Protein AF-A0A3Q2VEE0-F1 (afdb_monomer_lite)

InterPro domains:
  IPR036397 Ribonuclease H superfamily [G3DSA:3.30.420.10] (1-76)

Foldseek 3Di:
DDPDDDDPPDPPDDPPDPDPDPDDWDWDWDADPVGTADIHTDDPPDDPVNVVVVCVVQVNPDPPPDPDPSCRPPPDPPDD

pLDDT: mean 71.94, std 15.81, range [42.69, 90.94]

Organism: Haplochromis burtoni (NCBI:txid8153)

Structure (mmCIF, N/CA/C/O backbone):
data_AF-A0A3Q2VEE0-F1
#
_entry.id   AF-A0A3Q2VEE0-F1
#
loop_
_atom_site.group_PDB
_atom_site.id
_atom_site.type_symbol
_atom_site.label_atom_id
_atom_site.label_alt_id
_atom_site.label_comp_id
_atom_site.label_asym_id
_atom_site.label_entity_id
_atom_site.label_seq_id
_atom_site.pdbx_PDB_ins_code
_atom_site.Cartn_x
_atom_site.Cartn_y
_atom_site.Cartn_z
_atom_site.occupancy
_atom_site.B_iso_or_equiv
_atom_site.auth_seq_id
_atom_site.auth_comp_id
_atom_site.auth_asym_id
_atom_site.auth_atom_id
_atom_site.pdbx_PDB_model_num
ATOM 1 N N . GLN A 1 1 ? 40.479 -11.604 -8.222 1.00 46.38 1 GLN A N 1
ATOM 2 C CA . GLN A 1 1 ? 39.837 -12.765 -8.868 1.00 46.38 1 GLN A CA 1
ATOM 3 C C . GLN A 1 1 ? 38.894 -13.363 -7.836 1.00 46.38 1 GLN A C 1
ATOM 5 O O . GLN A 1 1 ? 39.366 -13.892 -6.841 1.00 46.38 1 GLN A O 1
ATOM 10 N N . SER A 1 2 ? 37.590 -13.120 -7.974 1.00 44.62 2 SER A N 1
ATOM 11 C CA . SER A 1 2 ? 36.600 -13.434 -6.936 1.00 44.62 2 SER A CA 1
ATOM 12 C C . SER A 1 2 ? 35.890 -14.733 -7.296 1.00 44.62 2 SER A C 1
ATOM 14 O O . SER A 1 2 ? 35.192 -14.793 -8.305 1.00 44.62 2 SER A O 1
ATOM 16 N N . HIS A 1 3 ? 36.094 -15.774 -6.492 1.00 58.03 3 HIS A N 1
ATOM 17 C CA . HIS A 1 3 ? 35.383 -17.044 -6.605 1.00 58.03 3 HIS A CA 1
ATOM 18 C C . HIS A 1 3 ? 33.949 -16.865 -6.090 1.00 58.03 3 HIS A C 1
ATOM 20 O O . HIS A 1 3 ? 33.655 -17.145 -4.931 1.00 58.03 3 HIS A O 1
ATOM 26 N N . TYR A 1 4 ? 33.066 -16.336 -6.936 1.00 66.56 4 TYR A N 1
ATOM 27 C CA . TYR A 1 4 ? 31.628 -16.403 -6.696 1.00 66.56 4 TYR A CA 1
ATOM 28 C C . TYR A 1 4 ? 31.143 -17.821 -7.030 1.00 66.56 4 TYR A C 1
ATOM 30 O O . TYR A 1 4 ? 31.556 -18.403 -8.035 1.00 66.56 4 TYR A O 1
ATOM 38 N N . TRP A 1 5 ? 30.324 -18.393 -6.150 1.00 63.34 5 TRP A N 1
ATOM 39 C CA . TRP A 1 5 ? 29.821 -19.763 -6.228 1.00 63.34 5 TRP A CA 1
ATOM 40 C C . TRP A 1 5 ? 28.876 -19.931 -7.421 1.00 63.34 5 TRP A C 1
ATOM 42 O O . TRP A 1 5 ? 27.666 -19.787 -7.290 1.00 63.34 5 TRP A O 1
ATOM 52 N N . HIS A 1 6 ? 29.420 -20.240 -8.594 1.00 61.72 6 HIS A N 1
ATOM 53 C CA . HIS A 1 6 ? 28.615 -20.775 -9.685 1.00 61.72 6 HIS A CA 1
ATOM 54 C C . HIS A 1 6 ? 28.537 -22.295 -9.541 1.00 61.72 6 HIS A C 1
ATOM 56 O O . HIS A 1 6 ? 29.540 -22.996 -9.695 1.00 61.72 6 HIS A O 1
ATOM 62 N N . ASP A 1 7 ? 27.338 -22.796 -9.239 1.00 68.56 7 ASP A N 1
ATOM 63 C CA . ASP A 1 7 ? 27.006 -24.201 -9.450 1.00 68.56 7 ASP A CA 1
ATOM 64 C C . ASP A 1 7 ? 27.108 -24.505 -10.954 1.00 68.56 7 ASP A C 1
ATOM 66 O O . ASP A 1 7 ? 26.538 -23.803 -11.792 1.00 68.56 7 ASP A O 1
ATOM 70 N N . LYS A 1 8 ? 27.892 -25.527 -11.302 1.00 66.69 8 LYS A N 1
ATOM 71 C CA . LYS A 1 8 ? 28.209 -25.901 -12.688 1.00 66.69 8 LYS A CA 1
ATOM 72 C C . LYS A 1 8 ? 27.121 -26.762 -13.341 1.00 66.69 8 LYS A C 1
ATOM 74 O O . LYS A 1 8 ? 27.275 -27.111 -14.507 1.00 66.69 8 LYS A O 1
ATOM 79 N N . GLN A 1 9 ? 26.059 -27.124 -12.613 1.00 68.06 9 GLN A N 1
ATOM 80 C CA . GLN 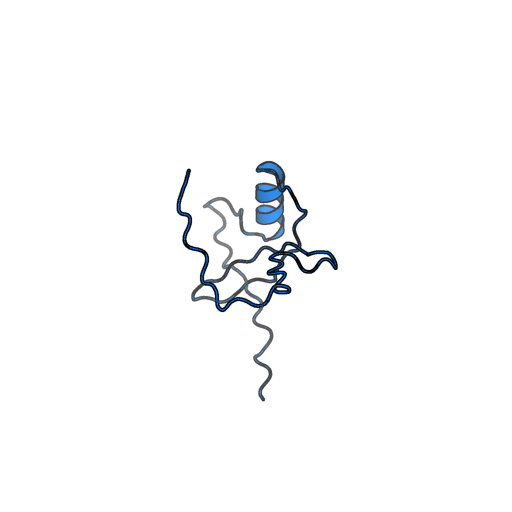A 1 9 ? 24.937 -27.922 -13.134 1.00 68.06 9 GLN A CA 1
ATOM 81 C C . GLN A 1 9 ? 23.761 -27.082 -13.661 1.00 68.06 9 GLN A C 1
ATOM 83 O O . GLN A 1 9 ? 22.776 -27.634 -14.143 1.00 68.06 9 GLN A O 1
ATOM 88 N N . ILE A 1 10 ? 23.851 -25.754 -13.593 1.00 66.88 10 ILE A N 1
ATOM 89 C CA . ILE A 1 10 ? 22.820 -24.835 -14.082 1.00 66.88 10 ILE A CA 1
ATOM 90 C C . ILE A 1 10 ? 22.906 -24.774 -15.622 1.00 66.88 10 ILE A C 1
ATOM 92 O O . ILE A 1 10 ? 23.947 -24.360 -16.139 1.00 66.88 10 ILE A O 1
ATOM 96 N N . PRO A 1 11 ? 21.864 -25.177 -16.381 1.00 70.38 11 PRO A N 1
ATOM 97 C CA . PRO A 1 11 ? 21.866 -25.043 -17.836 1.00 70.38 11 PRO A CA 1
ATOM 98 C C . PRO A 1 11 ? 22.068 -23.579 -18.280 1.00 70.38 11 PRO A C 1
ATOM 100 O O . PRO A 1 11 ? 21.593 -22.670 -17.596 1.00 70.38 11 PRO A O 1
ATOM 103 N N . PRO A 1 12 ? 22.728 -23.327 -19.433 1.00 70.06 12 PRO A N 1
ATOM 104 C CA . PRO A 1 12 ? 23.051 -21.975 -19.915 1.00 70.06 12 PRO A CA 1
ATOM 105 C C . PRO A 1 12 ? 21.833 -21.059 -20.117 1.00 70.06 12 PRO A C 1
ATOM 107 O O . PRO A 1 12 ? 21.981 -19.841 -20.148 1.00 70.06 12 PRO A O 1
ATOM 110 N N . GLU A 1 13 ? 20.636 -21.639 -20.227 1.00 66.06 13 GLU A N 1
ATOM 111 C CA . GLU A 1 13 ? 19.358 -20.942 -20.356 1.00 66.06 13 GLU A CA 1
ATOM 112 C C . GLU A 1 13 ? 18.481 -21.160 -19.116 1.00 66.06 13 GLU A C 1
ATOM 114 O O . GLU A 1 13 ? 17.48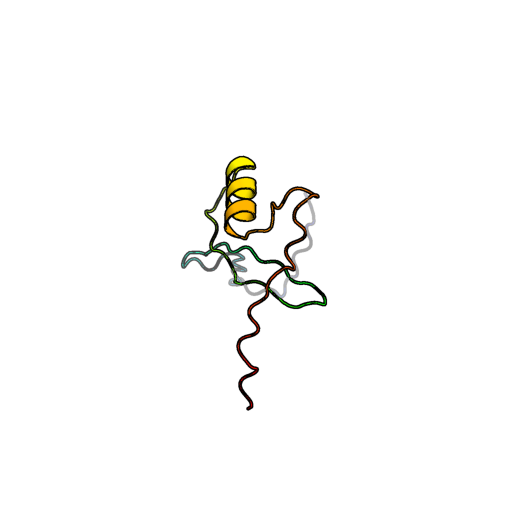5 -21.878 -19.140 1.00 66.06 13 GLU A O 1
ATOM 119 N N . MET A 1 14 ? 18.825 -20.513 -18.005 1.00 66.62 14 MET A N 1
ATOM 120 C CA . MET A 1 14 ? 17.837 -20.198 -16.972 1.00 66.62 14 MET A CA 1
ATOM 121 C C . MET A 1 14 ? 17.790 -18.691 -16.778 1.00 66.62 14 MET A C 1
ATOM 123 O O . MET A 1 14 ? 18.505 -18.113 -15.960 1.00 66.62 14 MET A O 1
ATOM 127 N N . PHE A 1 15 ? 16.912 -18.043 -17.537 1.00 64.81 15 PHE A N 1
ATOM 128 C CA . PHE A 1 15 ? 16.524 -16.669 -17.259 1.00 64.81 15 PHE A CA 1
ATOM 129 C C . PHE A 1 15 ? 15.539 -16.681 -16.088 1.00 64.81 15 PHE A C 1
ATOM 131 O O . PHE A 1 15 ? 14.334 -16.827 -16.267 1.00 64.81 15 PHE A O 1
ATOM 138 N N . SER A 1 16 ? 16.052 -16.547 -14.865 1.00 68.44 16 SER A N 1
ATOM 139 C CA . SER A 1 16 ? 15.205 -16.244 -13.710 1.00 68.44 16 SER A CA 1
ATOM 140 C C . SER A 1 16 ? 14.755 -14.786 -13.810 1.00 68.44 16 SER A C 1
ATOM 142 O O . SER A 1 16 ? 15.476 -13.876 -13.403 1.00 68.44 16 SER A O 1
ATOM 144 N N . THR A 1 17 ? 13.577 -14.536 -14.377 1.00 69.38 17 THR A N 1
ATOM 145 C CA . THR A 1 17 ? 12.995 -13.189 -14.435 1.00 69.38 17 THR A CA 1
ATOM 146 C C . THR A 1 17 ? 12.085 -12.956 -13.230 1.00 69.38 17 THR A C 1
ATOM 148 O O . THR A 1 17 ? 11.039 -13.590 -13.123 1.00 69.38 17 THR A O 1
ATOM 151 N N . CYS A 1 18 ? 12.431 -12.015 -12.344 1.00 74.50 18 CYS A N 1
ATOM 152 C CA . CYS A 1 18 ? 11.548 -11.604 -11.237 1.00 74.50 18 CYS A CA 1
ATOM 153 C C . CYS A 1 18 ? 10.335 -10.779 -11.706 1.00 74.50 18 CYS A C 1
ATOM 155 O O . CYS A 1 18 ? 9.363 -10.631 -10.971 1.00 74.50 18 CYS A O 1
ATOM 157 N N . HIS A 1 19 ? 10.384 -10.245 -12.929 1.00 79.50 19 HIS A N 1
ATOM 158 C CA . HIS A 1 19 ? 9.291 -9.516 -13.561 1.00 79.50 19 HIS A CA 1
ATOM 159 C C . HIS A 1 19 ? 9.033 -10.118 -14.942 1.00 79.50 19 HIS A C 1
ATOM 161 O O . HIS A 1 19 ? 9.880 -10.030 -15.827 1.00 79.50 19 HIS A O 1
ATOM 167 N N . SER A 1 20 ? 7.863 -10.731 -15.119 1.00 82.31 20 SER A N 1
ATOM 168 C CA . SER A 1 20 ? 7.442 -11.423 -16.344 1.00 82.31 20 SER A CA 1
ATOM 169 C C . SER A 1 20 ? 6.863 -10.493 -17.424 1.00 82.31 20 SER A C 1
ATOM 171 O O . SER A 1 20 ? 6.336 -10.966 -18.428 1.00 82.31 20 SER A O 1
ATOM 173 N N . GLY A 1 21 ? 6.956 -9.168 -17.249 1.00 84.12 21 GLY A N 1
ATOM 174 C CA . GLY A 1 21 ? 6.269 -8.197 -18.108 1.00 84.12 21 GLY A CA 1
ATOM 175 C C . GLY A 1 21 ? 4.755 -8.178 -17.855 1.00 84.12 21 GLY A C 1
ATOM 176 O O . GLY A 1 21 ? 4.303 -8.566 -16.785 1.00 84.12 21 GLY A O 1
ATOM 177 N N . GLY A 1 22 ? 3.959 -7.682 -18.808 1.00 88.75 22 GLY A N 1
ATOM 178 C CA . GLY A 1 22 ? 2.485 -7.700 -18.722 1.00 88.75 22 GLY A CA 1
ATOM 179 C C . GLY A 1 22 ? 1.838 -6.628 -17.831 1.00 88.75 22 GLY A C 1
ATOM 180 O O . GLY A 1 22 ? 0.617 -6.505 -17.825 1.00 88.75 22 GLY A O 1
ATOM 181 N N . GLY A 1 23 ? 2.638 -5.813 -17.139 1.00 86.19 23 GLY A N 1
ATOM 182 C CA . GLY A 1 23 ? 2.145 -4.793 -16.210 1.00 86.19 23 GLY A CA 1
ATOM 183 C C . GLY A 1 23 ? 1.742 -5.373 -14.851 1.00 86.19 23 GLY A C 1
ATOM 184 O O . GLY A 1 23 ? 1.677 -6.584 -14.660 1.00 86.19 23 GLY A O 1
ATOM 185 N N . ALA A 1 24 ? 1.508 -4.493 -13.879 1.00 85.69 24 ALA A N 1
ATOM 186 C CA . ALA A 1 24 ? 1.062 -4.864 -12.541 1.00 85.69 24 ALA A CA 1
ATOM 187 C C . ALA A 1 24 ? 0.104 -3.800 -12.002 1.00 85.69 24 ALA A C 1
ATOM 189 O O . ALA A 1 24 ? 0.279 -2.612 -12.277 1.00 85.69 24 ALA A O 1
ATOM 190 N N . ILE A 1 25 ? -0.875 -4.234 -11.212 1.00 88.25 25 ILE A N 1
ATOM 191 C CA . ILE A 1 25 ? -1.710 -3.348 -10.398 1.00 88.25 25 ILE A CA 1
ATOM 192 C C . ILE A 1 25 ? -1.183 -3.344 -8.966 1.00 88.25 25 ILE A C 1
ATOM 194 O O . ILE A 1 25 ? -0.674 -4.355 -8.478 1.00 88.25 25 ILE A O 1
ATOM 198 N N . MET A 1 26 ? -1.314 -2.212 -8.284 1.00 9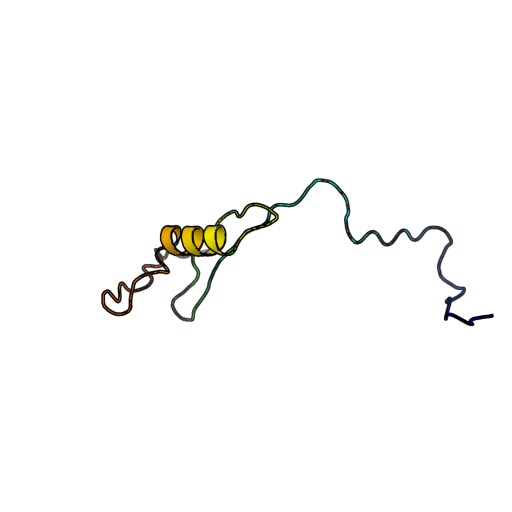0.50 26 MET A N 1
ATOM 199 C CA . MET A 1 26 ? -1.032 -2.109 -6.859 1.00 90.50 26 MET A CA 1
ATOM 200 C C . MET A 1 26 ? -2.367 -1.916 -6.144 1.00 90.50 26 MET A C 1
ATOM 202 O O . MET A 1 26 ? -3.193 -1.115 -6.571 1.00 90.50 26 MET A O 1
ATOM 206 N N . VAL A 1 27 ? -2.600 -2.675 -5.078 1.00 90.44 27 VAL A N 1
ATOM 207 C CA . VAL A 1 27 ? -3.837 -2.604 -4.293 1.00 90.44 27 VAL A CA 1
ATOM 208 C C . VAL A 1 27 ? -3.517 -2.444 -2.815 1.00 90.44 27 VAL A C 1
ATOM 210 O O . VAL A 1 27 ? -2.449 -2.846 -2.351 1.00 90.44 27 VAL A O 1
ATOM 213 N N . TRP A 1 28 ? -4.454 -1.870 -2.070 1.00 88.31 28 TRP A N 1
ATOM 214 C CA . TRP A 1 28 ? -4.388 -1.718 -0.627 1.00 88.31 28 TRP A CA 1
ATOM 215 C C . TRP A 1 28 ? -5.641 -2.292 0.029 1.00 88.31 28 TRP A C 1
ATOM 217 O O . TRP A 1 28 ? -6.749 -2.166 -0.490 1.00 88.31 28 TRP A O 1
ATOM 227 N N . GLY A 1 29 ? -5.473 -2.908 1.192 1.00 88.50 29 GLY A N 1
ATOM 228 C CA . GLY A 1 29 ? -6.575 -3.411 1.995 1.00 88.50 29 GLY A CA 1
ATOM 229 C C . GLY A 1 29 ? -6.155 -3.629 3.437 1.00 88.50 29 GLY A C 1
ATOM 230 O O . GLY A 1 29 ? -4.971 -3.736 3.751 1.00 88.50 29 GLY A O 1
ATOM 231 N N . ALA A 1 30 ? -7.151 -3.719 4.307 1.00 85.06 30 ALA A N 1
ATOM 232 C CA . ALA A 1 30 ? -6.997 -4.012 5.719 1.00 85.06 30 ALA A CA 1
ATOM 233 C C . ALA A 1 30 ? -7.931 -5.148 6.143 1.00 85.06 30 ALA A C 1
ATOM 235 O O . ALA A 1 30 ? -9.013 -5.361 5.590 1.00 85.06 30 ALA A O 1
ATOM 236 N N . PHE A 1 31 ? -7.509 -5.880 7.163 1.00 86.75 31 PHE A N 1
ATOM 237 C CA . PHE A 1 31 ? -8.300 -6.936 7.771 1.00 86.75 31 PHE A CA 1
ATOM 238 C C . PHE A 1 31 ? -8.142 -6.894 9.288 1.00 86.75 31 PHE A C 1
ATOM 240 O O . PHE A 1 31 ? -7.198 -6.319 9.830 1.00 86.75 31 PHE A O 1
ATOM 247 N N . SER A 1 32 ? -9.109 -7.480 9.977 1.00 84.06 32 SER A N 1
A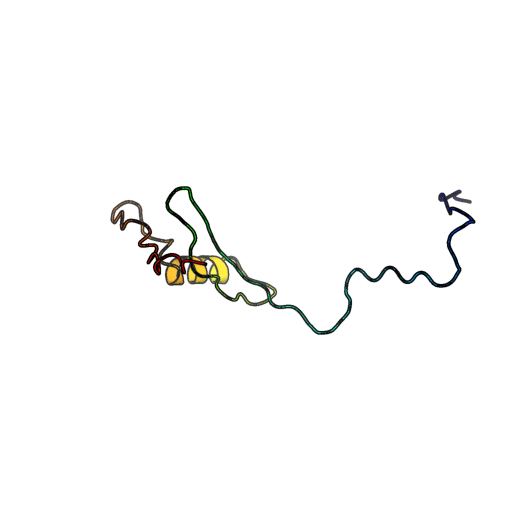TOM 248 C CA . SER A 1 32 ? -9.209 -7.518 11.431 1.00 84.06 32 SER A CA 1
ATOM 249 C C . SER A 1 32 ? -9.961 -8.776 11.861 1.00 84.06 32 SER A C 1
ATOM 251 O O . SER A 1 32 ? -10.576 -9.446 11.034 1.00 84.06 32 SER A O 1
ATOM 253 N N . PHE A 1 33 ? -9.991 -9.064 13.165 1.00 85.06 33 PHE A N 1
ATOM 254 C CA . PHE A 1 33 ? -10.870 -10.108 13.706 1.00 85.06 33 PHE A CA 1
ATOM 255 C C . PHE A 1 33 ? -12.345 -9.892 13.318 1.00 85.06 33 PHE A C 1
ATOM 257 O O . PHE A 1 33 ? -13.076 -10.848 13.088 1.00 85.06 33 PHE A O 1
ATOM 264 N N . SER A 1 34 ? -12.771 -8.634 13.190 1.00 83.94 34 SER A N 1
ATOM 265 C CA . SER A 1 34 ? -14.123 -8.258 12.764 1.00 83.94 34 SER A CA 1
ATOM 266 C C . SER A 1 34 ? -14.390 -8.412 11.261 1.00 83.94 34 SER A C 1
ATOM 268 O O . SER A 1 34 ? -15.522 -8.190 10.842 1.00 83.94 34 SER A O 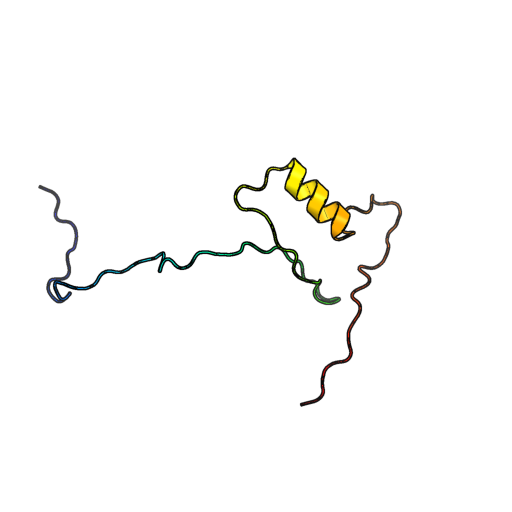1
ATOM 270 N N . GLY A 1 35 ? -13.392 -8.784 10.454 1.00 83.25 35 GLY A N 1
ATOM 271 C CA . GLY A 1 35 ? -13.536 -9.020 9.015 1.00 83.25 35 GLY A CA 1
ATOM 272 C C . GLY A 1 35 ? -12.511 -8.278 8.155 1.00 83.25 35 GLY A C 1
ATOM 273 O O . GLY A 1 35 ? -11.573 -7.654 8.661 1.00 83.25 35 GLY A O 1
ATOM 274 N N . MET A 1 36 ? -12.716 -8.335 6.838 1.00 84.19 36 MET A N 1
ATOM 275 C CA . MET A 1 36 ? -11.877 -7.722 5.802 1.00 84.19 36 MET A CA 1
ATOM 276 C C . MET A 1 36 ? -12.603 -6.560 5.106 1.00 84.19 36 MET A C 1
ATOM 278 O O . MET A 1 36 ? -13.824 -6.588 4.982 1.00 84.19 36 MET A O 1
ATOM 282 N N . MET A 1 37 ? -11.865 -5.545 4.651 1.00 85.06 37 MET A N 1
ATOM 283 C CA . MET A 1 37 ? -12.414 -4.464 3.819 1.00 85.06 37 MET A CA 1
ATOM 284 C C . MET A 1 37 ? -12.301 -4.759 2.317 1.00 85.06 37 MET A C 1
ATOM 286 O O . MET A 1 37 ? -11.514 -5.602 1.890 1.00 85.06 37 MET A O 1
ATOM 290 N N . GLU A 1 38 ? -13.020 -3.986 1.508 1.00 85.12 38 GLU A N 1
ATOM 291 C CA . GLU A 1 38 ? -12.878 -3.999 0.053 1.00 85.12 38 GLU A CA 1
ATOM 292 C C . GLU A 1 38 ? -11.503 -3.464 -0.391 1.00 85.12 38 GLU A C 1
ATOM 294 O O . GLU A 1 38 ? -11.069 -2.394 0.049 1.00 85.12 38 GLU A O 1
ATOM 299 N N . LEU A 1 39 ? -10.821 -4.206 -1.272 1.00 88.69 39 LEU A N 1
ATOM 300 C CA . LEU A 1 39 ? -9.519 -3.821 -1.822 1.00 88.69 39 LEU A CA 1
ATOM 301 C C . LEU A 1 39 ? -9.634 -2.547 -2.668 1.00 88.69 39 LEU A C 1
ATOM 303 O O . LEU A 1 39 ? -10.487 -2.445 -3.543 1.00 88.69 39 LEU A O 1
ATOM 307 N N . GLN A 1 40 ? -8.735 -1.596 -2.428 1.00 87.94 40 GLN A N 1
ATOM 308 C CA . GLN A 1 40 ? -8.643 -0.340 -3.167 1.00 87.94 40 GLN A CA 1
ATOM 309 C C . GLN A 1 40 ? -7.473 -0.400 -4.144 1.00 87.94 40 GLN A C 1
ATOM 311 O O . GLN A 1 40 ? -6.361 -0.736 -3.744 1.00 87.94 40 GLN A O 1
ATOM 316 N N . GLU A 1 41 ? -7.687 -0.037 -5.406 1.00 88.06 41 GLU A N 1
ATOM 317 C CA . GLU A 1 41 ? -6.583 0.174 -6.343 1.00 88.06 41 GLU A CA 1
ATOM 318 C C . GLU A 1 41 ? -5.784 1.423 -5.944 1.00 88.06 41 GLU A C 1
ATOM 320 O O . GLU A 1 41 ? -6.349 2.463 -5.585 1.00 88.06 41 GLU A O 1
ATOM 325 N N . VAL A 1 42 ? -4.457 1.328 -5.997 1.00 88.69 42 VAL A N 1
ATOM 326 C CA . VAL A 1 42 ? -3.551 2.438 -5.709 1.00 88.69 42 VAL A CA 1
ATOM 327 C C . VAL A 1 42 ? -2.586 2.658 -6.864 1.00 88.69 42 VAL A C 1
ATOM 329 O O . VAL A 1 42 ? -2.110 1.728 -7.511 1.00 88.69 42 VAL A O 1
ATOM 332 N N . GLN A 1 43 ? -2.278 3.925 -7.120 1.00 84.75 43 GLN A N 1
ATOM 333 C CA . GLN A 1 43 ? -1.334 4.292 -8.164 1.00 84.75 43 GLN A CA 1
ATOM 334 C C . GLN A 1 43 ? 0.102 3.966 -7.733 1.00 84.75 43 GLN A C 1
ATOM 336 O O . GLN A 1 43 ? 0.490 4.208 -6.585 1.00 84.75 43 GLN A O 1
ATOM 341 N N . GLY A 1 44 ? 0.910 3.464 -8.672 1.00 81.31 44 GLY A N 1
ATOM 342 C CA . GLY A 1 44 ? 2.344 3.279 -8.461 1.00 81.31 44 GLY A CA 1
ATOM 343 C C . GLY A 1 44 ? 3.025 4.604 -8.102 1.00 81.31 44 GLY A C 1
ATOM 344 O O . GLY A 1 44 ? 2.828 5.608 -8.784 1.00 81.31 44 GLY A O 1
ATOM 345 N N . GLY A 1 45 ? 3.811 4.610 -7.021 1.00 82.44 45 GLY A N 1
ATOM 346 C CA . GLY A 1 45 ? 4.468 5.821 -6.513 1.00 82.44 45 GLY A CA 1
ATOM 347 C C . GLY A 1 45 ? 3.604 6.665 -5.571 1.00 82.44 45 GLY A C 1
ATOM 348 O O . GLY A 1 45 ? 3.728 7.889 -5.561 1.00 82.44 45 GLY A O 1
ATOM 349 N N . GLN A 1 46 ? 2.720 6.034 -4.790 1.00 83.94 46 GLN A N 1
ATOM 350 C CA . GLN A 1 46 ? 1.909 6.729 -3.789 1.00 83.94 46 GLN A CA 1
ATOM 351 C C . GLN A 1 46 ? 2.761 7.630 -2.880 1.00 83.94 46 GLN A C 1
ATOM 353 O O . GLN A 1 46 ? 3.727 7.195 -2.253 1.00 83.94 46 GLN A O 1
ATOM 358 N N . THR A 1 47 ? 2.360 8.896 -2.778 1.00 89.00 47 THR A N 1
ATOM 359 C CA . THR A 1 47 ? 2.912 9.846 -1.809 1.00 89.00 47 THR A CA 1
ATOM 360 C C . THR A 1 47 ? 2.178 9.723 -0.475 1.00 89.00 47 THR A C 1
ATOM 362 O O . THR A 1 47 ? 1.056 9.214 -0.414 1.00 89.00 47 THR A O 1
ATOM 365 N N . ALA A 1 48 ? 2.762 10.250 0.603 1.00 90.12 48 ALA A N 1
ATOM 366 C CA . ALA A 1 48 ? 2.103 10.282 1.912 1.00 90.12 48 ALA A CA 1
ATOM 367 C C . ALA A 1 48 ? 0.715 10.956 1.856 1.00 90.12 48 ALA A C 1
ATOM 369 O O . ALA A 1 48 ? -0.238 10.477 2.468 1.00 90.12 48 ALA A O 1
ATOM 370 N N . THR A 1 49 ? 0.570 12.025 1.065 1.00 90.94 49 THR A N 1
ATOM 371 C CA . THR A 1 49 ? -0.722 12.689 0.835 1.00 90.94 49 THR A CA 1
ATOM 372 C C . THR A 1 49 ? -1.725 11.761 0.151 1.00 90.94 49 THR A C 1
ATOM 374 O O . THR A 1 49 ? -2.877 11.691 0.579 1.00 90.94 49 THR A O 1
ATOM 377 N N . GLY A 1 50 ? -1.294 11.013 -0.870 1.00 88.69 50 GLY A N 1
ATOM 378 C CA . GLY A 1 50 ? -2.141 10.032 -1.555 1.00 88.69 50 GLY A CA 1
ATOM 379 C C . GLY A 1 50 ? -2.592 8.900 -0.630 1.00 88.69 50 GLY A C 1
ATOM 380 O O . GLY A 1 50 ? -3.755 8.501 -0.665 1.00 88.69 50 GLY A O 1
ATOM 381 N N . TYR A 1 51 ? -1.708 8.445 0.259 1.00 87.50 51 TYR A N 1
ATOM 382 C CA . TYR A 1 51 ? -2.034 7.442 1.271 1.00 87.50 51 TYR A CA 1
ATOM 383 C C . TYR A 1 51 ? -3.094 7.943 2.266 1.00 87.50 51 TYR A C 1
ATOM 385 O O . TYR A 1 51 ? -4.081 7.256 2.521 1.00 87.50 51 TYR A O 1
ATOM 393 N N . VAL A 1 52 ? -2.958 9.173 2.774 1.00 87.94 52 VAL A N 1
ATOM 394 C CA . VAL A 1 52 ? -3.957 9.776 3.678 1.00 87.94 52 VAL A CA 1
ATOM 395 C C . VAL A 1 52 ? -5.317 9.925 2.995 1.00 87.94 52 VAL A C 1
ATOM 397 O O . VAL A 1 52 ? -6.341 9.589 3.591 1.00 87.94 52 VAL A O 1
ATOM 400 N N . GLN A 1 53 ? -5.342 10.379 1.740 1.00 87.06 53 GLN A N 1
ATOM 401 C CA . GLN A 1 53 ? -6.582 10.479 0.967 1.00 87.06 53 GLN A CA 1
ATOM 402 C C . GLN A 1 53 ? -7.236 9.110 0.758 1.00 87.06 53 GLN A C 1
ATOM 404 O O . GLN A 1 53 ? -8.452 8.982 0.886 1.00 87.06 53 GLN A O 1
ATOM 409 N N . MET A 1 54 ? -6.446 8.075 0.468 1.00 88.31 54 MET A N 1
ATOM 410 C CA . MET A 1 54 ? -6.942 6.704 0.355 1.00 88.31 54 MET A CA 1
ATOM 411 C C . MET A 1 54 ? -7.550 6.220 1.678 1.00 88.31 54 MET A C 1
ATOM 413 O O . MET A 1 54 ? -8.658 5.690 1.670 1.00 88.31 54 MET A O 1
ATOM 417 N N . LEU A 1 55 ? -6.892 6.457 2.817 1.00 86.44 55 LEU A N 1
ATOM 418 C CA . LEU A 1 55 ? -7.442 6.090 4.125 1.00 86.44 55 LEU A CA 1
ATOM 419 C C . LEU A 1 55 ? -8.740 6.847 4.455 1.00 86.44 55 LEU A C 1
ATOM 421 O O . LEU A 1 55 ? -9.640 6.281 5.074 1.00 86.44 55 LEU A O 1
ATOM 425 N N . GLN A 1 56 ? -8.864 8.110 4.036 1.00 84.62 56 GLN A N 1
ATOM 426 C CA . GLN A 1 56 ? -10.110 8.872 4.163 1.00 84.62 56 GLN A CA 1
ATOM 427 C C . GLN A 1 56 ? -11.230 8.277 3.305 1.00 84.62 56 GLN A C 1
ATOM 429 O O . GLN A 1 56 ? -12.335 8.088 3.809 1.00 84.62 56 GLN A O 1
ATOM 434 N N . ARG A 1 57 ? -10.948 7.930 2.042 1.00 81.44 57 ARG A N 1
ATOM 435 C CA . ARG A 1 57 ? -11.912 7.261 1.148 1.00 81.44 57 ARG A CA 1
ATOM 436 C C . ARG A 1 57 ? -12.363 5.913 1.708 1.00 81.44 57 ARG A C 1
ATOM 438 O O . ARG A 1 57 ? -13.551 5.619 1.709 1.00 81.44 57 ARG A O 1
ATOM 445 N N . ALA A 1 58 ? -11.429 5.143 2.263 1.00 78.19 58 ALA A N 1
ATOM 446 C CA . ALA A 1 58 ? -11.705 3.879 2.939 1.00 78.19 58 ALA A CA 1
ATOM 447 C C . ALA A 1 58 ? -12.433 4.040 4.291 1.00 78.19 58 ALA A C 1
ATOM 449 O O . ALA A 1 58 ? -12.674 3.047 4.973 1.00 78.19 58 ALA A O 1
ATOM 450 N N . SER A 1 59 ? -12.783 5.268 4.700 1.00 74.94 59 SER A N 1
ATOM 451 C CA . SER A 1 59 ? -13.420 5.572 5.990 1.00 74.94 59 SER A CA 1
ATOM 452 C C . SER A 1 59 ? -12.600 5.124 7.211 1.00 74.94 59 SER A C 1
ATOM 454 O O . SER A 1 59 ? -13.143 4.911 8.290 1.00 74.94 59 SER A O 1
ATOM 456 N N . LEU A 1 60 ? -11.276 5.008 7.058 1.00 69.00 60 LEU A N 1
ATOM 457 C CA . LEU A 1 60 ? -10.343 4.593 8.114 1.00 69.00 60 LEU A CA 1
ATOM 458 C C . LEU A 1 60 ? -9.753 5.77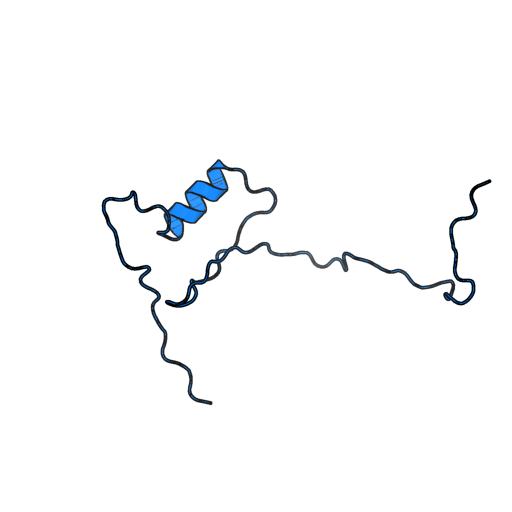4 8.896 1.00 69.00 60 LEU A C 1
ATOM 460 O O . LEU A 1 60 ? -9.186 5.585 9.968 1.00 69.00 60 LEU A O 1
ATOM 464 N N . MET A 1 61 ? -9.901 6.999 8.388 1.00 62.38 61 MET A N 1
ATOM 465 C CA . MET A 1 61 ? -9.457 8.237 9.045 1.00 62.38 61 MET A CA 1
ATOM 466 C C . MET A 1 61 ? -10.582 8.902 9.852 1.00 62.38 61 MET A C 1
ATOM 468 O O . MET A 1 61 ? -10.778 10.115 9.776 1.00 62.38 61 MET A O 1
ATOM 472 N N . THR A 1 62 ? -11.345 8.138 10.632 1.00 54.50 62 THR A N 1
ATOM 473 C CA . THR A 1 62 ? -12.241 8.739 11.628 1.00 54.50 62 THR A CA 1
ATOM 474 C C . THR A 1 62 ? -11.406 9.179 12.825 1.00 54.50 62 THR A C 1
ATOM 476 O O . THR A 1 62 ? -10.844 8.345 13.536 1.00 54.50 62 THR A O 1
ATOM 479 N N . GLY A 1 63 ? -11.307 10.494 13.053 1.00 49.78 63 GLY A N 1
ATOM 480 C CA . GLY A 1 63 ? -10.744 11.036 14.289 1.00 49.78 63 GLY A CA 1
ATOM 481 C C . GLY A 1 63 ? -11.403 10.373 15.501 1.00 49.78 63 GLY A C 1
ATOM 482 O O . GLY A 1 63 ? -12.566 9.977 15.430 1.00 49.78 63 GLY A O 1
ATOM 483 N N . ALA A 1 64 ? -10.661 10.247 16.602 1.00 52.00 64 ALA A N 1
ATOM 484 C CA . ALA A 1 64 ? -10.984 9.459 17.800 1.00 52.00 64 ALA A CA 1
ATOM 485 C C . ALA A 1 64 ? -12.329 9.772 18.510 1.00 52.00 64 ALA A C 1
ATOM 487 O O . ALA A 1 64 ? -12.566 9.278 19.607 1.00 52.00 64 ALA A O 1
ATOM 488 N N . ASN A 1 65 ? -13.214 10.571 17.908 1.00 49.88 65 ASN A N 1
ATOM 489 C CA . ASN A 1 65 ? -14.513 10.970 18.436 1.00 49.88 65 ASN A CA 1
ATOM 490 C C . ASN A 1 65 ? -15.725 10.551 17.579 1.00 49.88 65 ASN A C 1
ATOM 492 O O . ASN A 1 65 ? -16.858 10.884 17.909 1.00 49.88 65 ASN A O 1
ATOM 496 N N . GLN A 1 66 ? -15.527 9.780 16.509 1.00 45.69 66 GLN A N 1
ATOM 497 C CA . GLN A 1 66 ? -16.606 9.011 15.887 1.00 45.69 66 GLN A CA 1
ATOM 498 C C . GLN A 1 66 ? -16.100 7.599 15.655 1.00 45.69 66 GLN A C 1
ATOM 500 O O . GLN A 1 66 ? -15.551 7.268 14.610 1.00 45.69 66 GLN A O 1
ATOM 505 N N . ARG A 1 67 ? -16.266 6.756 16.674 1.00 46.91 67 ARG A N 1
ATOM 506 C CA . ARG A 1 67 ? -16.047 5.318 16.559 1.00 46.91 67 ARG A CA 1
ATOM 507 C C . ARG A 1 67 ? -17.211 4.730 15.762 1.00 46.91 67 ARG A C 1
ATOM 509 O O . ARG A 1 67 ? -18.085 4.079 16.328 1.00 46.91 67 ARG A O 1
ATOM 516 N N . LEU A 1 68 ? -17.254 5.004 14.459 1.00 48.16 68 LEU A N 1
ATOM 517 C CA . LEU A 1 68 ? -18.060 4.175 13.580 1.00 48.16 68 LEU A CA 1
ATOM 518 C C . LEU A 1 68 ? -17.406 2.791 13.616 1.00 48.16 68 LEU A C 1
ATOM 520 O O . LEU A 1 68 ? -16.191 2.696 13.408 1.00 48.16 68 LEU A O 1
ATOM 524 N N . PRO A 1 69 ? -18.148 1.720 13.950 1.00 49.34 69 PRO A N 1
ATOM 525 C CA . PRO A 1 69 ? -17.635 0.387 13.707 1.00 49.34 69 PRO A CA 1
ATOM 526 C C . PRO A 1 69 ? -17.239 0.364 12.236 1.00 49.34 69 PRO A C 1
ATOM 528 O O . PRO A 1 69 ? -18.002 0.848 11.397 1.00 49.34 69 PRO A O 1
ATOM 531 N N . ILE A 1 70 ? -16.038 -0.138 11.941 1.00 54.62 70 ILE A N 1
ATOM 532 C CA . ILE A 1 70 ? -15.670 -0.615 10.607 1.00 54.62 70 ILE A CA 1
ATOM 533 C C . ILE A 1 70 ? -16.868 -1.430 10.123 1.00 54.62 70 ILE A C 1
ATOM 535 O O . ILE A 1 70 ? -17.076 -2.561 10.558 1.00 54.62 70 ILE A O 1
ATOM 539 N N . THR A 1 71 ? -17.748 -0.797 9.347 1.00 51.88 71 THR A N 1
ATOM 540 C CA . THR A 1 71 ? -19.005 -1.400 8.922 1.00 51.88 71 THR A CA 1
ATOM 541 C C . THR A 1 71 ? -18.621 -2.217 7.716 1.00 51.88 71 THR A C 1
ATOM 543 O O . THR A 1 71 ? -18.720 -1.791 6.568 1.00 51.88 71 THR A O 1
ATOM 546 N N . ILE A 1 72 ? -18.055 -3.377 8.026 1.00 57.53 72 ILE A N 1
ATOM 547 C CA . ILE A 1 72 ? -17.760 -4.429 7.081 1.00 57.53 72 ILE A CA 1
ATOM 548 C C . ILE A 1 72 ? -19.125 -4.974 6.702 1.00 57.53 72 ILE A C 1
ATOM 550 O O . ILE A 1 72 ? -19.774 -5.673 7.481 1.00 57.53 72 ILE A O 1
ATOM 554 N N . HIS A 1 73 ? -19.614 -4.560 5.537 1.00 50.47 73 HIS A N 1
ATOM 555 C CA . HIS A 1 73 ? -20.801 -5.151 4.956 1.00 50.47 73 HIS A CA 1
ATOM 556 C C . HIS A 1 73 ? -20.449 -6.603 4.633 1.00 50.47 73 HIS A C 1
ATOM 558 O O . HIS A 1 73 ? -19.852 -6.917 3.610 1.00 50.47 73 HIS A O 1
ATOM 564 N N . ASN A 1 74 ? -20.771 -7.494 5.567 1.00 42.69 74 ASN A N 1
ATOM 565 C CA . ASN A 1 74 ? -20.703 -8.926 5.361 1.00 42.69 74 ASN A CA 1
ATOM 566 C C . ASN A 1 74 ? -21.753 -9.269 4.297 1.00 42.69 74 ASN A C 1
ATOM 568 O O . ASN A 1 74 ? -22.936 -9.441 4.610 1.00 42.69 74 ASN A O 1
ATOM 572 N N . THR A 1 75 ? -21.361 -9.313 3.026 1.00 52.41 75 THR A N 1
ATOM 573 C CA . THR A 1 75 ? -22.145 -10.054 2.044 1.00 52.41 75 THR A CA 1
ATOM 574 C C . THR A 1 75 ? -22.125 -11.506 2.505 1.00 52.41 75 THR A C 1
ATOM 576 O O . THR A 1 75 ? -21.076 -12.070 2.805 1.00 52.41 75 THR A O 1
ATOM 579 N N . LYS A 1 76 ? -23.329 -12.054 2.699 1.00 45.06 76 LYS A N 1
ATOM 580 C CA . LYS A 1 76 ? -23.580 -13.400 3.228 1.00 45.06 76 LYS A CA 1
ATOM 581 C C . LYS A 1 76 ? -22.573 -14.402 2.643 1.00 45.06 76 LYS A C 1
ATOM 583 O O . LYS A 1 76 ? -22.359 -14.347 1.431 1.00 45.06 76 LYS A O 1
ATOM 588 N N . PRO A 1 77 ? -22.010 -15.333 3.436 1.00 44.78 77 PRO A N 1
ATOM 589 C CA . PRO A 1 77 ? -21.176 -16.378 2.864 1.00 44.78 77 PRO A CA 1
ATOM 590 C C . PRO A 1 77 ? -21.998 -17.117 1.805 1.00 44.78 77 PRO A C 1
ATOM 592 O O . PRO A 1 77 ? -23.100 -17.597 2.088 1.00 44.78 77 PRO A O 1
ATOM 595 N N . ALA A 1 78 ? -21.486 -17.153 0.575 1.00 49.09 78 ALA A N 1
ATOM 596 C CA . ALA A 1 78 ? -21.979 -18.074 -0.431 1.00 49.09 78 ALA A CA 1
ATOM 597 C C . ALA A 1 78 ? -21.752 -19.481 0.130 1.00 49.09 78 ALA A C 1
ATOM 599 O O . ALA A 1 78 ? -20.612 -19.899 0.323 1.00 49.09 78 ALA A O 1
ATOM 600 N N . LEU A 1 79 ? -22.844 -20.160 0.482 1.00 52.69 79 LEU A N 1
ATOM 601 C CA . LEU A 1 79 ? -22.814 -21.574 0.819 1.00 52.69 79 LEU A CA 1
ATOM 602 C C . LEU A 1 79 ? -22.433 -22.322 -0.464 1.00 52.69 79 LEU A C 1
ATOM 604 O O . LEU A 1 79 ? -23.197 -22.307 -1.430 1.00 52.69 79 LEU A O 1
ATOM 608 N N . ILE A 1 80 ? -21.239 -22.908 -0.462 1.00 48.81 80 ILE A N 1
ATOM 609 C CA . ILE A 1 80 ? -20.846 -24.015 -1.338 1.00 48.81 80 ILE A CA 1
ATOM 610 C C . ILE A 1 80 ? -20.918 -25.309 -0.539 1.00 48.81 80 ILE A C 1
ATOM 612 O O . ILE A 1 80 ? -20.552 -25.272 0.659 1.00 48.81 80 ILE A O 1
#

Secondary structure (DSSP, 8-state):
-------TTS-S-----S--SS---EEE--EETTEEPPPEEE-TT--HHHHHHHHHHTT----TT---------------

Radius of gyration: 22.14 Å; chains: 1; bounding box: 63×41×39 Å

Sequence (80 aa):
QSHYWHDKQIPPEMFSTCHSGGGAIMVWGAFSFSGMMELQEVQGGQTATGYVQMLQRASLMTGANQRLPITIHNTKPALI